Protein AF-A0A943BD07-F1 (afdb_monomer_lite)

Radius of gyration: 18.14 Å; chains: 1; bounding box: 43×17×52 Å

Secondary structure (DSSP, 8-state):
---SHHHHHHHHHHHHHHHHHHHHTTSS-TTPPPHHHHHHHHHHHHHHHHHHHHHHHHHHHHHHHHHHTTS--

Structure (mmCIF, N/CA/C/O backbone):
data_AF-A0A943BD07-F1
#
_entry.id   AF-A0A943BD07-F1
#
loop_
_atom_site.group_PDB
_atom_site.id
_atom_site.type_symbol
_atom_site.label_atom_id
_atom_site.label_alt_id
_atom_site.label_comp_id
_atom_site.label_asym_id
_atom_site.label_entity_id
_atom_site.label_seq_id
_atom_site.pdbx_PDB_ins_code
_atom_site.Cartn_x
_atom_site.Cartn_y
_atom_site.Cartn_z
_atom_site.occupancy
_atom_site.B_iso_or_equiv
_atom_site.auth_seq_id
_atom_site.auth_comp_id
_atom_site.auth_asym_id
_atom_site.auth_atom_id
_atom_site.pdbx_PDB_model_num
ATOM 1 N N . MET A 1 1 ? 7.582 -10.354 -7.136 1.00 53.59 1 MET A N 1
ATOM 2 C CA . MET A 1 1 ? 6.509 -9.935 -8.064 1.00 53.59 1 MET A CA 1
ATOM 3 C C . MET A 1 1 ? 7.165 -9.152 -9.191 1.00 53.59 1 MET A C 1
ATOM 5 O O . MET A 1 1 ? 8.205 -8.559 -8.934 1.00 53.59 1 MET A O 1
ATOM 9 N N . LYS A 1 2 ? 6.658 -9.208 -10.424 1.00 53.69 2 LYS A N 1
ATOM 10 C CA . LYS A 1 2 ? 7.253 -8.451 -11.534 1.00 53.69 2 LYS A CA 1
ATOM 11 C C . LYS A 1 2 ? 7.025 -6.953 -11.274 1.00 53.69 2 LYS A C 1
ATOM 13 O O . LYS A 1 2 ? 5.879 -6.568 -11.067 1.00 53.69 2 LYS A O 1
ATOM 18 N N . LYS A 1 3 ? 8.096 -6.154 -11.214 1.00 72.31 3 LYS A N 1
ATOM 19 C CA . LYS A 1 3 ? 8.032 -4.696 -11.027 1.00 72.31 3 LYS A CA 1
ATOM 20 C C . LYS A 1 3 ? 7.713 -4.042 -12.367 1.00 72.31 3 LYS A C 1
ATOM 22 O O . LYS A 1 3 ? 8.609 -3.688 -13.124 1.00 72.31 3 LYS A O 1
ATOM 27 N N . ASP A 1 4 ? 6.437 -3.993 -12.714 1.00 86.06 4 ASP A N 1
ATOM 28 C CA . ASP A 1 4 ? 5.967 -3.237 -13.869 1.00 86.06 4 ASP A CA 1
ATOM 29 C C . ASP A 1 4 ? 4.881 -2.243 -13.454 1.00 86.06 4 ASP A C 1
ATOM 31 O O . ASP A 1 4 ? 4.295 -2.338 -12.374 1.00 86.06 4 ASP A O 1
ATOM 35 N N . LEU A 1 5 ? 4.620 -1.265 -14.324 1.00 88.81 5 LEU A N 1
ATOM 36 C CA . LEU A 1 5 ? 3.630 -0.212 -14.080 1.00 88.81 5 LEU A CA 1
ATOM 37 C C . LEU A 1 5 ? 2.245 -0.779 -13.739 1.00 88.81 5 LEU A C 1
ATOM 39 O O . LEU A 1 5 ? 1.516 -0.191 -12.943 1.00 88.81 5 LEU A O 1
ATOM 43 N N . PHE A 1 6 ? 1.877 -1.930 -14.309 1.00 91.19 6 PHE A N 1
ATOM 44 C CA . PHE A 1 6 ? 0.601 -2.573 -14.009 1.00 91.19 6 PHE A CA 1
ATOM 45 C C . PHE A 1 6 ? 0.556 -3.082 -12.563 1.00 91.19 6 PHE A C 1
ATOM 47 O O . PHE A 1 6 ? -0.432 -2.844 -11.862 1.00 91.19 6 PHE A O 1
ATOM 54 N N . GLY A 1 7 ? 1.632 -3.728 -12.105 1.00 92.00 7 GLY A N 1
ATOM 55 C CA . GLY A 1 7 ? 1.819 -4.126 -10.712 1.00 92.00 7 GLY A CA 1
ATOM 56 C C . GLY A 1 7 ? 1.732 -2.935 -9.758 1.00 92.00 7 GLY A C 1
ATOM 57 O O . GLY A 1 7 ? 0.928 -2.964 -8.828 1.00 92.00 7 GLY A O 1
ATOM 58 N N . ILE A 1 8 ? 2.450 -1.848 -10.052 1.00 92.81 8 ILE A N 1
ATOM 59 C CA . ILE A 1 8 ? 2.435 -0.629 -9.227 1.00 92.81 8 ILE A CA 1
ATOM 60 C C . ILE A 1 8 ? 1.023 -0.038 -9.112 1.00 92.81 8 ILE A C 1
ATOM 62 O O . ILE A 1 8 ? 0.565 0.279 -8.016 1.00 92.81 8 ILE A O 1
ATOM 66 N N . ILE A 1 9 ? 0.277 0.049 -10.217 1.00 93.06 9 ILE A N 1
ATOM 67 C CA . ILE A 1 9 ? -1.110 0.540 -10.198 1.00 93.06 9 ILE A CA 1
ATOM 68 C C . ILE A 1 9 ? -2.007 -0.349 -9.322 1.00 93.06 9 ILE A C 1
ATOM 70 O O . ILE A 1 9 ? -2.881 0.157 -8.611 1.00 93.06 9 ILE A O 1
ATOM 74 N N . ALA A 1 10 ? -1.828 -1.672 -9.372 1.00 94.50 10 ALA A N 1
ATOM 75 C CA . ALA A 1 10 ? -2.584 -2.590 -8.525 1.00 94.50 10 ALA A CA 1
ATOM 76 C C . ALA A 1 10 ? -2.278 -2.369 -7.033 1.00 94.50 10 ALA A C 1
ATOM 78 O O . ALA A 1 10 ? -3.201 -2.360 -6.216 1.00 94.50 10 ALA A O 1
ATOM 79 N N . GLU A 1 11 ? -1.017 -2.120 -6.683 1.00 95.12 11 GLU A N 1
ATOM 80 C CA . GLU A 1 11 ? -0.604 -1.827 -5.308 1.00 95.12 11 GLU A CA 1
ATOM 81 C C . GLU A 1 11 ? -1.139 -0.476 -4.806 1.00 95.12 11 GLU A C 1
ATOM 83 O O . GLU A 1 11 ? -1.684 -0.409 -3.704 1.00 95.12 11 GLU A O 1
ATOM 88 N N . ILE A 1 12 ? -1.114 0.577 -5.631 1.00 94.88 12 ILE A N 1
ATOM 89 C CA . ILE A 1 12 ? -1.719 1.884 -5.296 1.00 94.88 12 ILE A CA 1
ATOM 90 C C . ILE A 1 12 ? -3.221 1.740 -4.997 1.00 94.88 12 ILE A C 1
ATOM 92 O O . ILE A 1 12 ? -3.747 2.340 -4.052 1.00 94.88 12 ILE A O 1
ATOM 96 N N . ARG A 1 13 ? -3.933 0.912 -5.773 1.00 96.06 13 ARG A N 1
ATOM 97 C CA . ARG A 1 13 ? -5.350 0.603 -5.516 1.00 96.06 13 ARG A CA 1
ATOM 98 C C . ARG A 1 13 ? -5.539 -0.123 -4.187 1.00 96.06 13 ARG A C 1
ATOM 100 O O . ARG A 1 13 ? -6.469 0.198 -3.450 1.00 96.06 13 ARG A O 1
ATOM 107 N N . ALA A 1 14 ? -4.662 -1.070 -3.861 1.00 95.44 14 ALA A N 1
ATOM 108 C CA . ALA A 1 14 ? -4.706 -1.765 -2.579 1.00 95.44 14 ALA A CA 1
ATOM 109 C C . A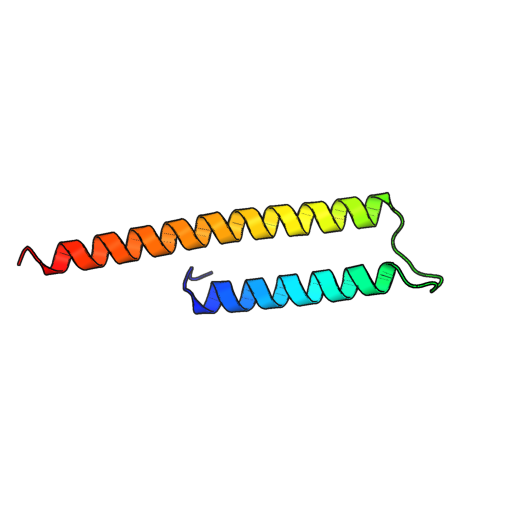LA A 1 14 ? -4.495 -0.797 -1.401 1.00 95.44 14 ALA A C 1
ATOM 111 O O . ALA A 1 14 ? -5.261 -0.842 -0.439 1.00 95.44 14 ALA A O 1
ATOM 112 N N . ILE A 1 15 ? -3.539 0.132 -1.506 1.00 96.44 15 ILE A N 1
ATOM 113 C CA . ILE A 1 15 ? -3.311 1.173 -0.490 1.00 96.44 15 ILE A CA 1
ATOM 114 C C . ILE A 1 15 ? -4.546 2.065 -0.324 1.00 96.44 15 ILE A C 1
ATOM 116 O O . ILE A 1 15 ? -4.961 2.339 0.801 1.00 96.44 15 ILE A O 1
ATOM 120 N N . SER A 1 16 ? -5.188 2.459 -1.426 1.00 96.88 16 SER A N 1
ATOM 121 C CA . SER A 1 16 ? -6.421 3.259 -1.385 1.00 96.88 16 SER A CA 1
ATOM 122 C C . SER A 1 16 ? -7.558 2.536 -0.646 1.00 96.88 16 SER A C 1
ATOM 124 O O . SER A 1 16 ? -8.281 3.148 0.145 1.00 96.88 16 SER A O 1
ATOM 126 N N . ASN A 1 17 ? -7.689 1.219 -0.836 1.00 96.25 17 A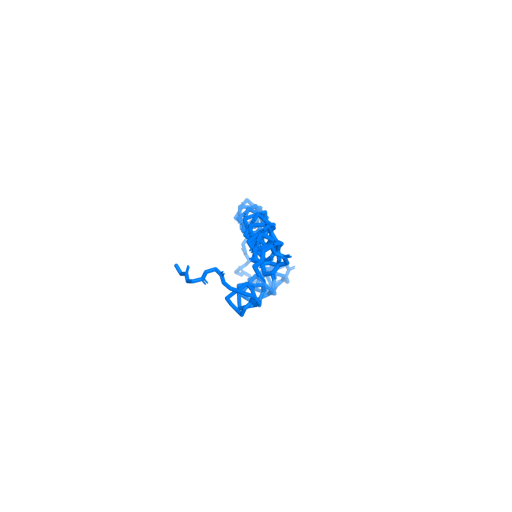SN A N 1
ATOM 127 C CA . ASN A 1 17 ? -8.658 0.400 -0.103 1.00 96.25 17 ASN A CA 1
ATOM 128 C C . ASN A 1 17 ? -8.328 0.313 1.395 1.00 96.25 17 ASN A C 1
ATOM 130 O O . ASN A 1 17 ? -9.234 0.408 2.222 1.00 96.25 17 ASN A O 1
ATOM 134 N N . ILE A 1 18 ? -7.045 0.170 1.751 1.00 95.19 18 ILE A N 1
ATOM 135 C CA . ILE A 1 18 ? -6.597 0.176 3.152 1.00 95.19 18 ILE A CA 1
ATOM 136 C C . ILE A 1 18 ? -6.951 1.512 3.807 1.00 95.19 18 ILE A C 1
ATOM 138 O O . ILE A 1 18 ? -7.580 1.518 4.862 1.00 95.19 18 ILE A O 1
ATOM 142 N N . LEU A 1 19 ? -6.613 2.635 3.167 1.00 94.31 19 LEU A N 1
ATOM 143 C CA . LEU A 1 19 ? -6.933 3.971 3.672 1.00 94.31 19 LEU A CA 1
ATOM 144 C C . LEU A 1 19 ? -8.439 4.167 3.850 1.00 94.31 19 LEU A C 1
ATOM 146 O O . LEU A 1 19 ? -8.857 4.666 4.887 1.00 94.31 19 LEU A O 1
ATOM 150 N N . THR A 1 20 ? -9.255 3.699 2.902 1.00 93.31 20 THR A N 1
ATOM 151 C CA . THR A 1 20 ? -10.723 3.724 3.026 1.00 93.31 20 THR A CA 1
ATOM 152 C C . THR A 1 20 ? -11.192 2.939 4.255 1.00 93.31 20 THR A C 1
ATOM 154 O O . THR A 1 20 ? -12.009 3.426 5.036 1.00 93.31 20 THR A O 1
ATOM 157 N N . GLY A 1 21 ? -10.643 1.739 4.470 1.00 90.81 21 GLY A N 1
ATOM 158 C CA . GLY A 1 21 ? -10.933 0.929 5.653 1.00 90.81 21 GLY A CA 1
ATOM 159 C C . GLY A 1 21 ? -10.532 1.620 6.957 1.00 90.81 21 GLY A C 1
ATOM 160 O O . GLY A 1 21 ? -11.314 1.620 7.904 1.00 90.81 21 GLY A O 1
ATOM 161 N N . LEU A 1 22 ? -9.358 2.257 6.996 1.00 91.06 22 LEU A N 1
ATOM 162 C CA . LEU A 1 22 ? -8.888 3.026 8.152 1.00 91.06 22 LEU A CA 1
ATOM 163 C C . LEU A 1 22 ? -9.737 4.278 8.398 1.00 91.06 22 LEU A C 1
ATOM 165 O O . LEU A 1 22 ? -10.033 4.587 9.546 1.00 91.06 22 LEU A O 1
ATOM 169 N N . SER A 1 23 ? -10.188 4.976 7.354 1.00 89.06 23 SER A N 1
ATOM 170 C CA . SER A 1 23 ? -11.101 6.115 7.500 1.00 89.06 23 SER A CA 1
ATOM 171 C C . SER A 1 23 ? -12.439 5.702 8.108 1.00 89.06 23 SER A C 1
ATOM 173 O O . SER A 1 23 ? -12.963 6.423 8.951 1.00 89.06 23 SER A O 1
ATOM 175 N N . ASN A 1 24 ? -12.956 4.518 7.768 1.00 87.56 24 ASN A N 1
ATOM 176 C CA . ASN A 1 24 ? -14.171 3.991 8.397 1.00 87.56 24 ASN A CA 1
ATOM 177 C C . ASN A 1 24 ? -13.993 3.741 9.906 1.00 87.56 24 ASN A C 1
ATOM 179 O O . ASN A 1 24 ? -14.968 3.809 10.647 1.00 87.56 24 ASN A O 1
ATOM 183 N N . GLN A 1 25 ? -12.761 3.508 10.382 1.00 86.06 25 GLN A N 1
ATOM 184 C CA . GLN A 1 25 ? -12.463 3.361 11.815 1.00 86.06 25 GLN A CA 1
ATOM 185 C C . GLN A 1 25 ? -12.555 4.682 12.589 1.00 86.06 25 GLN A C 1
ATOM 187 O O . GLN A 1 25 ? -12.605 4.655 13.815 1.00 86.06 25 GLN A O 1
ATOM 192 N N . LEU A 1 26 ? -12.574 5.830 11.907 1.00 81.88 26 LEU A N 1
ATOM 193 C CA . LEU A 1 26 ? -12.747 7.143 12.538 1.00 81.8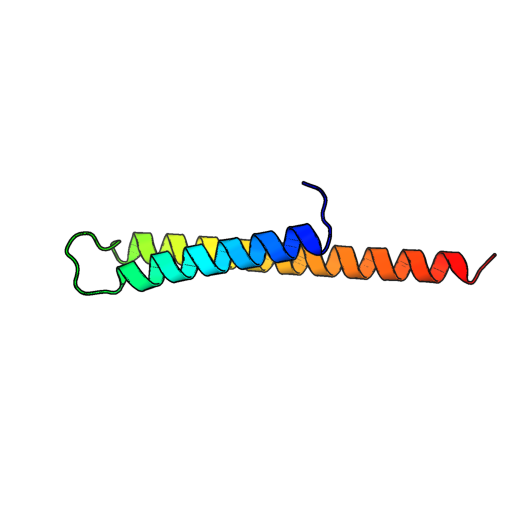8 26 LEU A CA 1
ATOM 194 C C . LEU A 1 26 ? -14.222 7.481 12.823 1.00 81.88 26 LEU A C 1
ATOM 196 O O . LEU A 1 26 ? -14.494 8.508 13.442 1.00 81.88 26 LEU A O 1
ATOM 200 N N . GLY A 1 27 ? -15.168 6.658 12.356 1.00 77.44 27 GLY A N 1
ATOM 201 C CA . GLY A 1 27 ? -16.596 6.807 12.646 1.00 77.44 27 GLY A CA 1
ATOM 202 C C . GLY A 1 27 ? -16.966 6.413 14.082 1.00 77.44 27 GLY A C 1
ATOM 203 O O . GLY A 1 27 ? -16.198 5.753 14.774 1.00 77.44 27 GLY A O 1
ATOM 204 N N . GLU A 1 28 ? -18.167 6.794 14.527 1.00 64.19 28 GLU A N 1
ATOM 205 C CA . GLU A 1 28 ? -18.647 6.607 15.914 1.00 64.19 28 GLU A CA 1
ATOM 206 C C . GLU A 1 28 ? -19.010 5.152 16.304 1.00 64.19 28 GLU A C 1
ATOM 208 O O . GLU A 1 28 ? -19.637 4.922 17.342 1.00 64.19 28 GLU A O 1
ATOM 213 N N . ASP A 1 29 ? -18.617 4.148 15.516 1.00 65.25 29 ASP A N 1
ATOM 214 C CA . ASP A 1 29 ? -18.956 2.751 15.792 1.00 65.25 29 ASP A CA 1
ATOM 215 C C . ASP A 1 29 ? -18.012 2.096 16.817 1.00 65.25 29 ASP A C 1
ATOM 217 O O . ASP A 1 29 ? -16.820 2.387 16.922 1.00 65.25 29 ASP A O 1
ATOM 221 N N . LYS A 1 30 ? -18.579 1.181 17.611 1.00 59.75 30 LYS A N 1
ATOM 222 C CA . LYS A 1 30 ? -18.013 0.680 18.879 1.00 59.75 30 LYS A CA 1
ATOM 223 C C . LYS A 1 30 ? -16.802 -0.259 18.751 1.00 59.75 30 LYS A C 1
ATOM 225 O O . LYS A 1 30 ? -16.216 -0.590 19.777 1.00 59.75 30 LYS A O 1
ATOM 230 N N . ASP A 1 31 ? -16.404 -0.618 17.530 1.00 71.50 31 ASP A N 1
ATOM 231 C CA . ASP A 1 31 ? -15.270 -1.507 17.222 1.00 71.50 31 ASP A CA 1
ATOM 232 C C . ASP A 1 31 ? -14.153 -0.778 16.443 1.00 71.50 31 ASP A C 1
ATOM 234 O O . ASP A 1 31 ? -13.544 -1.327 15.526 1.00 71.50 31 ASP A O 1
ATOM 238 N N . SER A 1 32 ? -13.898 0.486 16.795 1.00 82.56 32 SER A N 1
ATOM 239 C CA . SER A 1 32 ? -12.816 1.301 16.230 1.00 82.56 32 SER A CA 1
ATOM 240 C C . SER A 1 32 ? -11.431 0.860 16.729 1.00 82.56 32 SER A C 1
ATOM 242 O O . SER A 1 32 ? -11.238 0.507 17.899 1.00 82.56 32 SER A O 1
ATOM 244 N N . LEU A 1 33 ? -10.427 0.928 15.848 1.00 84.62 33 LEU A N 1
ATOM 245 C CA . LEU A 1 33 ? -9.021 0.853 16.240 1.00 84.62 33 LEU A CA 1
ATOM 246 C C . LEU A 1 33 ? -8.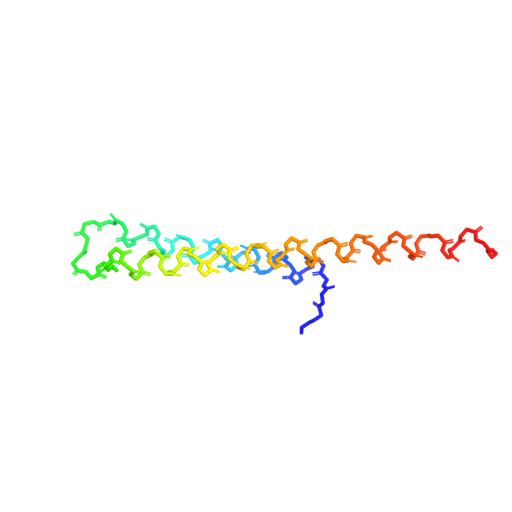697 1.905 17.309 1.00 84.62 33 LEU A C 1
ATOM 248 O O . LEU A 1 33 ? -8.979 3.091 17.158 1.00 84.62 33 LEU A O 1
ATOM 252 N N . ASN A 1 34 ? -7.989 1.495 18.363 1.00 89.06 34 ASN A N 1
ATOM 253 C CA . ASN A 1 34 ? -7.403 2.474 19.273 1.00 89.06 34 ASN A CA 1
ATOM 254 C C . ASN A 1 34 ? -6.337 3.324 18.552 1.00 89.06 34 ASN A C 1
ATOM 256 O O . ASN A 1 34 ? -5.759 2.906 17.546 1.00 89.06 34 ASN A O 1
ATOM 260 N N . ALA A 1 35 ? -6.033 4.498 19.111 1.00 88.00 35 ALA A N 1
ATOM 261 C CA . ALA A 1 35 ? -5.115 5.464 18.504 1.00 88.00 35 ALA A CA 1
ATOM 262 C C . ALA A 1 35 ? -3.751 4.862 18.121 1.00 88.00 35 ALA A C 1
ATOM 264 O O . ALA A 1 35 ? -3.240 5.143 17.042 1.00 88.00 35 ALA A O 1
ATOM 265 N N . ARG A 1 36 ? -3.191 3.978 18.957 1.00 92.12 36 ARG A N 1
ATOM 266 C CA . ARG A 1 36 ? -1.894 3.333 18.699 1.00 92.12 36 ARG A CA 1
ATOM 267 C C . ARG A 1 36 ? -1.956 2.344 17.535 1.00 92.12 36 ARG A C 1
ATOM 269 O O . ARG A 1 36 ? -1.011 2.240 16.755 1.00 92.12 36 ARG A O 1
ATOM 276 N N . ALA A 1 37 ? -3.049 1.593 17.431 1.00 91.12 37 ALA A N 1
ATOM 277 C CA . ALA A 1 37 ? -3.266 0.666 16.329 1.00 91.12 37 ALA A CA 1
ATOM 278 C C . ALA A 1 37 ? -3.478 1.422 15.009 1.00 91.12 37 ALA A C 1
ATOM 280 O O . ALA A 1 37 ? -2.909 1.033 13.991 1.00 91.12 37 ALA A O 1
ATOM 281 N N . LEU A 1 38 ? -4.219 2.535 15.043 1.00 91.62 38 LEU A N 1
ATOM 282 C CA . LEU A 1 38 ? -4.397 3.412 13.887 1.00 91.62 38 LEU A CA 1
ATOM 283 C C . LEU A 1 38 ? -3.072 4.053 13.447 1.00 91.62 38 LEU A C 1
ATOM 285 O O . LEU A 1 38 ? -2.740 4.009 12.267 1.00 91.62 38 LEU A O 1
ATOM 289 N N . GLU A 1 39 ? -2.289 4.584 14.387 1.00 93.75 39 GLU A N 1
ATOM 290 C CA . GLU A 1 39 ? -0.951 5.128 14.125 1.00 93.75 39 GLU A CA 1
ATOM 291 C C . GLU A 1 39 ? -0.043 4.080 13.470 1.00 93.75 39 GLU A C 1
ATOM 293 O O . GLU A 1 39 ? 0.577 4.346 12.444 1.00 93.75 39 GLU A O 1
ATOM 298 N N . SER A 1 40 ? -0.023 2.858 14.011 1.00 95.50 40 SER A N 1
ATOM 299 C CA . SER A 1 40 ? 0.779 1.757 13.463 1.00 95.50 40 SER A CA 1
ATOM 300 C C . SER A 1 40 ? 0.343 1.382 12.043 1.00 95.50 40 SER A C 1
ATOM 302 O O . SER A 1 40 ? 1.185 1.121 11.184 1.00 95.50 40 SER A O 1
ATOM 304 N N . ALA A 1 41 ? -0.966 1.375 11.775 1.00 94.38 41 ALA A N 1
ATOM 305 C CA . ALA A 1 41 ? -1.497 1.097 10.446 1.00 94.38 41 ALA A CA 1
ATOM 306 C C . ALA A 1 41 ? -1.124 2.197 9.440 1.00 94.38 41 ALA A C 1
ATOM 308 O O . ALA A 1 41 ? -0.686 1.889 8.332 1.00 94.38 41 A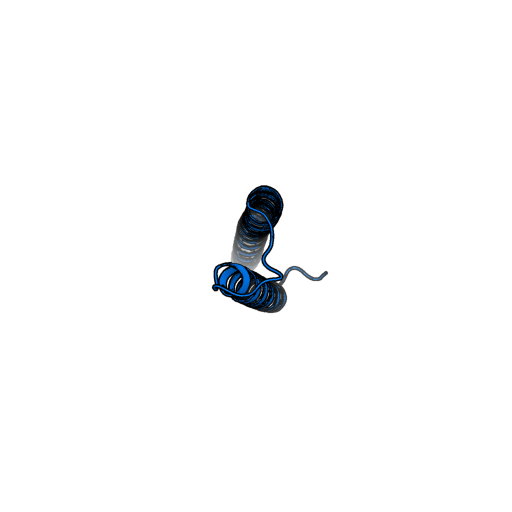LA A O 1
ATOM 309 N N . LEU A 1 42 ? -1.240 3.470 9.832 1.00 95.25 42 LEU A N 1
ATOM 310 C CA . LEU A 1 42 ? -0.862 4.612 8.996 1.00 95.25 42 LEU A CA 1
ATOM 311 C C . LEU A 1 42 ? 0.645 4.654 8.727 1.00 95.25 42 LEU A C 1
ATOM 313 O O . LEU A 1 42 ? 1.048 4.906 7.594 1.00 95.25 42 LEU A O 1
ATOM 317 N N . PHE A 1 43 ? 1.472 4.342 9.729 1.00 97.12 43 PHE A N 1
ATOM 318 C CA . PHE A 1 43 ? 2.914 4.195 9.543 1.00 97.12 43 PHE A CA 1
ATOM 319 C C . PHE A 1 43 ? 3.231 3.102 8.515 1.00 97.12 43 PHE A C 1
ATOM 321 O O . PHE A 1 43 ? 4.001 3.335 7.587 1.00 97.12 43 PHE A O 1
ATOM 328 N N . GLY A 1 44 ? 2.570 1.944 8.618 1.00 96.62 44 GLY A N 1
ATOM 329 C CA . GLY A 1 44 ? 2.703 0.873 7.632 1.00 96.62 44 GLY A CA 1
ATOM 330 C C . GLY A 1 44 ? 2.332 1.327 6.218 1.00 96.62 44 GLY A C 1
ATOM 331 O O . GLY A 1 44 ? 3.087 1.075 5.283 1.00 96.62 44 GLY A O 1
ATOM 332 N N . VAL A 1 45 ? 1.213 2.042 6.057 1.00 96.94 45 VAL A N 1
ATOM 333 C CA . VAL A 1 45 ? 0.816 2.616 4.759 1.00 96.94 45 VAL A CA 1
ATOM 334 C C . VAL A 1 45 ? 1.885 3.567 4.217 1.00 96.94 45 VAL A C 1
ATOM 336 O O . VAL A 1 45 ? 2.226 3.465 3.041 1.00 96.94 45 VAL A O 1
ATOM 339 N N . SER A 1 46 ? 2.448 4.439 5.059 1.00 97.75 46 SER A N 1
ATOM 340 C CA . SER A 1 46 ? 3.538 5.339 4.662 1.00 97.75 46 SER A CA 1
ATOM 341 C C . SER A 1 46 ? 4.742 4.563 4.136 1.00 97.75 46 SER A C 1
ATOM 343 O O . SER A 1 46 ? 5.190 4.826 3.027 1.00 97.75 46 SER A O 1
ATOM 345 N N . SER A 1 47 ? 5.208 3.543 4.864 1.00 97.06 47 SER A N 1
ATOM 346 C CA . SER A 1 47 ? 6.350 2.729 4.426 1.00 97.06 47 SER A CA 1
ATOM 347 C C . SER A 1 47 ? 6.092 1.996 3.105 1.00 97.06 47 SER A C 1
ATOM 349 O O . SER A 1 47 ? 7.012 1.784 2.317 1.00 97.06 47 SER A O 1
ATOM 351 N N . TYR A 1 48 ? 4.844 1.597 2.840 1.00 95.69 48 TYR A N 1
ATOM 352 C CA . TYR A 1 48 ? 4.469 1.017 1.550 1.00 95.69 48 TYR A CA 1
ATOM 353 C C . TYR A 1 48 ? 4.503 2.044 0.415 1.00 95.69 48 TYR A C 1
ATOM 355 O O . TYR A 1 48 ? 4.923 1.693 -0.685 1.00 95.69 48 TYR A O 1
ATOM 363 N N . LEU A 1 49 ? 4.074 3.284 0.664 1.00 96.25 49 LEU A N 1
ATOM 364 C CA . LEU A 1 49 ? 4.154 4.367 -0.317 1.00 96.25 49 LEU A CA 1
ATOM 365 C C . LEU A 1 49 ? 5.607 4.730 -0.640 1.00 96.25 49 LEU A C 1
ATOM 367 O O . LEU A 1 49 ? 5.921 4.881 -1.817 1.00 96.25 49 LEU A O 1
ATOM 371 N N . ASP A 1 50 ? 6.480 4.788 0.368 1.00 97.25 50 ASP A N 1
ATOM 372 C CA . ASP A 1 50 ? 7.915 5.034 0.173 1.00 97.25 50 ASP A CA 1
ATOM 373 C C . ASP A 1 50 ? 8.528 3.963 -0.740 1.00 97.25 50 ASP A C 1
ATOM 375 O O . ASP A 1 50 ? 9.142 4.280 -1.755 1.00 97.25 50 ASP A O 1
ATOM 379 N N . ARG A 1 51 ? 8.246 2.680 -0.469 1.00 95.94 51 ARG A N 1
ATOM 380 C CA . ARG A 1 51 ? 8.710 1.587 -1.337 1.00 95.94 51 ARG A CA 1
ATOM 381 C C . ARG A 1 51 ? 8.193 1.712 -2.774 1.00 95.94 51 ARG A C 1
ATOM 383 O O . ARG A 1 51 ? 8.926 1.404 -3.707 1.00 95.94 51 ARG A O 1
ATOM 390 N N . LEU A 1 52 ? 6.934 2.111 -2.973 1.00 94.69 52 LEU A N 1
ATOM 391 C CA . LEU A 1 52 ? 6.392 2.286 -4.326 1.00 94.69 52 LEU A CA 1
ATOM 392 C C . LEU A 1 52 ? 7.066 3.438 -5.076 1.00 94.69 52 LEU A C 1
ATOM 394 O O . LEU A 1 52 ? 7.181 3.362 -6.297 1.00 94.69 52 LEU A O 1
ATOM 398 N N . ALA A 1 53 ? 7.500 4.485 -4.371 1.00 94.81 53 ALA A N 1
ATOM 399 C CA . ALA A 1 53 ? 8.285 5.557 -4.969 1.00 94.81 53 ALA A CA 1
ATOM 400 C C . ALA A 1 53 ? 9.645 5.031 -5.452 1.00 94.81 53 ALA A C 1
ATOM 402 O O . ALA A 1 53 ? 9.983 5.243 -6.616 1.00 94.81 53 ALA A O 1
ATOM 403 N N . ASP A 1 54 ? 10.349 4.261 -4.616 1.00 95.19 54 ASP A N 1
ATOM 404 C CA . ASP A 1 54 ? 11.616 3.620 -4.992 1.00 95.19 54 ASP A CA 1
ATOM 405 C C . ASP A 1 54 ? 11.436 2.680 -6.201 1.00 95.19 54 ASP A C 1
ATOM 407 O O . ASP A 1 54 ? 12.220 2.697 -7.151 1.00 95.19 54 ASP A O 1
ATOM 411 N N . ASP A 1 55 ? 10.366 1.874 -6.203 1.00 94.31 55 ASP A N 1
ATOM 412 C CA . ASP A 1 55 ? 10.063 0.954 -7.304 1.00 94.31 55 ASP A CA 1
ATOM 413 C C . ASP A 1 55 ? 9.771 1.713 -8.62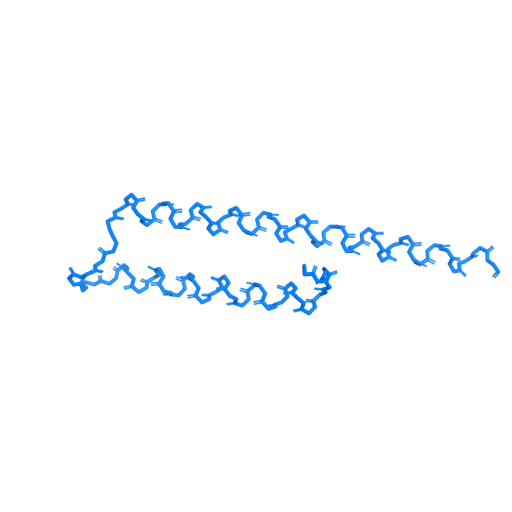1 1.00 94.31 55 ASP A C 1
ATOM 415 O O . ASP A 1 55 ? 10.117 1.232 -9.702 1.00 94.31 55 ASP A O 1
ATOM 419 N N . LEU A 1 56 ? 9.147 2.896 -8.557 1.00 93.69 56 LEU A N 1
ATOM 420 C CA . LEU A 1 56 ? 8.910 3.752 -9.726 1.00 93.69 56 LEU A CA 1
ATOM 421 C C . LEU A 1 56 ? 10.200 4.387 -10.257 1.00 93.69 56 LEU A C 1
ATOM 423 O O . LEU A 1 56 ? 10.378 4.438 -11.473 1.00 93.69 56 LEU A O 1
ATOM 427 N N . GLU A 1 57 ? 11.096 4.833 -9.376 1.00 94.06 57 GLU A N 1
ATOM 428 C CA . GLU A 1 57 ? 12.409 5.374 -9.752 1.00 94.06 57 GLU A CA 1
ATOM 429 C C . GLU A 1 57 ? 13.281 4.309 -10.440 1.00 94.06 57 GLU A C 1
ATOM 431 O O . GLU A 1 57 ? 13.930 4.577 -11.457 1.00 94.06 57 GLU A O 1
ATOM 436 N N . GLU A 1 58 ? 13.240 3.067 -9.948 1.00 92.56 58 GLU A N 1
ATOM 437 C CA . GLU A 1 58 ? 13.919 1.936 -10.587 1.00 92.56 58 GLU A CA 1
ATOM 438 C C . GLU A 1 58 ? 13.359 1.668 -11.993 1.00 92.56 58 GLU A C 1
ATOM 440 O O . GLU A 1 58 ? 14.125 1.488 -12.943 1.00 92.56 58 GLU A O 1
ATOM 445 N N . ILE A 1 59 ? 12.029 1.673 -12.154 1.00 91.44 59 ILE A N 1
ATOM 446 C CA . ILE A 1 59 ? 11.384 1.490 -13.463 1.00 91.44 59 ILE A CA 1
ATOM 447 C C . ILE A 1 59 ? 11.793 2.604 -14.436 1.00 91.44 59 ILE A C 1
ATOM 449 O O . ILE A 1 59 ? 12.120 2.302 -15.585 1.00 91.44 59 ILE A O 1
ATOM 453 N N . ASP A 1 60 ? 11.794 3.863 -13.995 1.00 91.56 60 ASP A N 1
ATOM 454 C CA . ASP A 1 60 ? 12.190 5.008 -14.824 1.00 91.56 60 ASP A CA 1
ATOM 455 C C . ASP A 1 60 ? 13.650 4.886 -15.290 1.00 91.56 60 ASP A C 1
ATOM 457 O O . ASP A 1 60 ? 13.943 4.978 -16.485 1.00 91.56 60 ASP A O 1
ATOM 461 N N . THR A 1 61 ? 14.550 4.533 -14.368 1.00 92.00 61 THR A N 1
ATOM 462 C CA . THR A 1 61 ? 15.969 4.288 -14.663 1.00 92.00 61 THR A CA 1
ATOM 463 C C . THR A 1 61 ? 16.147 3.184 -15.710 1.00 92.00 61 THR A C 1
ATOM 465 O O . THR A 1 61 ? 16.891 3.346 -16.680 1.00 92.00 61 THR A O 1
ATOM 468 N N . LEU A 1 62 ? 15.438 2.060 -15.556 1.00 89.69 62 LEU A N 1
ATOM 469 C CA . LEU A 1 62 ? 15.505 0.937 -16.495 1.00 89.69 62 LEU A CA 1
ATOM 470 C C . LEU A 1 62 ? 14.979 1.307 -17.889 1.00 89.69 62 LEU A C 1
ATOM 472 O O . LEU A 1 62 ? 15.537 0.856 -18.892 1.00 89.69 62 LEU A O 1
ATOM 476 N N . ILE A 1 63 ? 13.925 2.126 -17.966 1.00 88.56 63 ILE A N 1
ATOM 477 C CA . ILE A 1 63 ? 13.389 2.633 -19.236 1.00 88.56 63 ILE A CA 1
ATOM 478 C C . ILE A 1 63 ? 14.408 3.552 -19.920 1.00 88.56 63 ILE A C 1
ATOM 480 O O . ILE A 1 63 ? 14.648 3.392 -21.119 1.00 88.56 63 ILE A O 1
ATOM 484 N N . GLY A 1 64 ? 15.043 4.460 -19.173 1.00 89.12 64 GLY A N 1
ATOM 485 C CA . GLY A 1 64 ? 16.089 5.344 -19.696 1.00 89.12 64 GLY A CA 1
ATOM 486 C C . GLY A 1 64 ? 17.259 4.566 -20.304 1.00 89.12 64 GLY A C 1
ATOM 487 O O . GLY A 1 64 ? 17.611 4.774 -21.465 1.00 89.12 64 GLY A O 1
ATOM 488 N N . MET A 1 65 ? 17.783 3.576 -19.574 1.00 86.75 65 MET A N 1
ATOM 489 C CA . MET A 1 65 ? 18.868 2.710 -20.058 1.00 86.75 65 MET A CA 1
ATOM 490 C C . MET A 1 65 ? 18.480 1.896 -21.303 1.00 86.75 65 MET A C 1
ATOM 492 O O . MET A 1 65 ? 19.320 1.626 -22.164 1.00 86.75 65 MET A O 1
ATOM 496 N N . ALA A 1 66 ? 17.221 1.464 -21.414 1.00 81.50 66 ALA A N 1
ATOM 497 C CA . ALA A 1 66 ? 16.744 0.761 -22.602 1.00 81.50 66 ALA A CA 1
ATOM 498 C C . ALA A 1 66 ? 16.699 1.684 -23.832 1.00 81.50 66 ALA A C 1
ATOM 500 O O . ALA A 1 66 ? 17.038 1.239 -24.926 1.00 81.50 66 ALA A O 1
ATOM 501 N N . GLY A 1 67 ? 16.335 2.959 -23.658 1.00 74.94 67 GLY A N 1
ATOM 502 C CA . GLY A 1 67 ? 16.331 3.959 -24.730 1.00 74.94 67 GLY A CA 1
ATOM 503 C C . GLY A 1 67 ? 17.726 4.253 -25.293 1.00 74.94 67 GLY A C 1
ATOM 504 O O . GLY A 1 67 ? 17.905 4.257 -26.508 1.00 74.94 67 GLY A O 1
ATOM 505 N N . GLU A 1 68 ? 18.730 4.413 -24.428 1.00 69.06 68 GLU A N 1
ATOM 506 C CA . GLU A 1 68 ? 20.109 4.747 -24.831 1.00 69.06 68 GLU A CA 1
ATOM 507 C C . GLU A 1 68 ? 20.810 3.619 -25.616 1.00 69.06 68 GLU A C 1
ATOM 509 O O . GLU A 1 68 ? 21.585 3.870 -26.543 1.00 69.06 68 GLU A O 1
ATOM 514 N N . ASN A 1 69 ? 20.502 2.356 -25.307 1.00 60.47 69 ASN A N 1
ATOM 515 C CA . ASN A 1 69 ? 21.074 1.198 -26.006 1.00 60.47 69 ASN A CA 1
ATOM 516 C C . ASN A 1 69 ? 20.577 1.042 -27.459 1.00 60.47 69 ASN A C 1
ATOM 518 O O . ASN A 1 69 ? 21.166 0.280 -28.225 1.00 60.47 69 ASN A O 1
ATOM 522 N N . HIS A 1 70 ? 19.508 1.742 -27.855 1.00 58.09 70 HIS A N 1
ATOM 523 C CA . HIS A 1 70 ? 18.974 1.705 -29.220 1.00 58.09 70 HIS A CA 1
ATOM 524 C C . HIS A 1 70 ? 19.545 2.792 -30.145 1.00 58.09 70 HIS A C 1
ATOM 526 O O . HIS A 1 70 ? 19.406 2.662 -31.358 1.00 58.09 70 HIS A O 1
ATOM 532 N N . GLU A 1 71 ? 20.207 3.825 -29.616 1.00 56.84 71 GLU A N 1
ATOM 533 C CA . GLU A 1 71 ? 20.782 4.919 -30.422 1.00 56.84 71 GLU A CA 1
ATOM 534 C C . GLU A 1 71 ? 22.238 4.671 -30.856 1.00 56.84 71 GLU A C 1
ATOM 536 O O . GLU A 1 71 ? 22.788 5.422 -31.660 1.00 56.84 71 GLU A O 1
ATOM 541 N N . THR A 1 72 ? 22.876 3.614 -30.347 1.00 54.28 72 THR A N 1
ATOM 542 C CA . THR A 1 72 ? 24.305 3.322 -30.567 1.00 54.28 72 THR A CA 1
ATOM 543 C C . THR A 1 72 ? 24.582 2.147 -31.514 1.00 54.28 72 THR A C 1
ATOM 545 O O . THR A 1 72 ? 25.734 1.722 -31.614 1.00 54.28 72 THR A O 1
ATOM 548 N N . ASN A 1 73 ? 23.571 1.639 -32.233 1.00 46.38 73 ASN A N 1
ATOM 549 C CA . ASN A 1 73 ? 23.691 0.472 -33.121 1.00 46.38 73 ASN A CA 1
ATOM 550 C C . ASN A 1 73 ? 23.225 0.749 -34.556 1.00 46.38 73 ASN A C 1
ATOM 552 O O . ASN A 1 73 ? 22.113 1.300 -34.717 1.00 46.38 73 ASN A O 1
#

Foldseek 3Di:
DDLDPVVLVVLVVVLVVLVVVLVVLVDPDPPHDDPVRSVVSVVVSVVSVVVSVVSVVVVVVVVVVVVVVVVPD

Sequence (73 aa):
MKKDLFGIIAEIRAISNILTGLSNQLGEDKDSLNARALESALFGVSSYLDRLADDLEEIDTLIGMAGENHETN

pLDDT: mean 86.23, std 13.2, range [46.38, 97.75]